Protein AF-A0A9E1EV15-F1 (afdb_monomer_lite)

Radius of gyration: 38.98 Å; chains: 1; bounding box: 83×28×107 Å

Sequence (106 aa):
MATKNNIRSIRFNDELAELIDRQIGDTFTQKFENLVTKCVWELPNREKQLKDIEEQIKKERERLYRLERATEQLRQLENGLKTTQHYFKFVERRAKAIAEAAEEEM

pLDDT: mean 90.6, std 13.55, range [39.12, 98.5]

Secondary structure (DSSP, 8-state):
---------PPPPHHHHHHHHTSSSSSHHHHHHHHHHIIIIIHHHHHHHHHHHHHHHHHHHHHHHHHHHHHHHHHHHHHHHHHHHHHHHHHHHHHHHHHHHHHHT-

Structure (mmCIF, N/CA/C/O backbone):
data_AF-A0A9E1EV15-F1
#
_entry.id   AF-A0A9E1EV15-F1
#
loop_
_atom_site.group_PDB
_atom_site.id
_atom_site.type_symbol
_atom_site.label_atom_id
_atom_site.label_alt_id
_atom_site.label_comp_id
_atom_site.label_asym_id
_atom_site.label_entity_id
_atom_site.label_seq_id
_atom_site.pdbx_PDB_ins_code
_atom_site.Cartn_x
_atom_site.Cartn_y
_atom_site.Cartn_z
_atom_site.occupancy
_atom_site.B_iso_or_equiv
_atom_site.auth_seq_id
_atom_site.auth_comp_id
_atom_site.auth_asym_id
_atom_site.auth_atom_id
_atom_site.pdbx_PDB_model_num
ATOM 1 N N . MET A 1 1 ? -40.465 14.721 46.231 1.00 39.12 1 MET A N 1
ATOM 2 C CA . MET A 1 1 ? -39.240 13.932 45.978 1.00 39.12 1 MET A CA 1
ATOM 3 C C . MET A 1 1 ? -39.429 13.191 44.669 1.00 39.12 1 MET A C 1
ATOM 5 O O . MET A 1 1 ? -40.436 12.512 44.528 1.00 39.12 1 MET A O 1
ATOM 9 N N . ALA A 1 2 ? -38.538 13.402 43.699 1.00 48.66 2 ALA A N 1
ATOM 10 C CA . ALA A 1 2 ? -38.644 12.786 42.380 1.00 48.66 2 ALA A CA 1
ATOM 11 C C . ALA A 1 2 ? -38.484 11.264 42.499 1.00 48.66 2 ALA A C 1
ATOM 13 O O . ALA A 1 2 ? -37.505 10.778 43.068 1.00 48.66 2 ALA A O 1
ATOM 14 N N . THR A 1 3 ? -39.470 10.528 41.998 1.00 48.75 3 THR A N 1
ATOM 15 C CA . THR A 1 3 ? -39.486 9.070 41.902 1.00 48.75 3 THR A CA 1
ATOM 16 C C . THR A 1 3 ? -38.293 8.621 41.063 1.00 48.75 3 THR A C 1
ATOM 18 O O . THR A 1 3 ? -38.309 8.683 39.836 1.00 48.75 3 THR A O 1
ATOM 21 N N . LYS A 1 4 ? -37.218 8.195 41.733 1.00 52.56 4 LYS A N 1
ATOM 22 C CA . LYS A 1 4 ? -36.095 7.513 41.092 1.00 52.56 4 LYS A CA 1
ATOM 23 C C . LYS A 1 4 ? -36.613 6.177 40.561 1.00 52.56 4 LYS A C 1
ATOM 25 O O . LYS A 1 4 ? -36.733 5.216 41.317 1.00 52.56 4 LYS A O 1
ATOM 30 N N . ASN A 1 5 ? -36.933 6.115 39.271 1.00 51.84 5 ASN A N 1
ATOM 31 C CA . ASN A 1 5 ? -37.112 4.844 38.578 1.00 51.84 5 ASN A CA 1
ATOM 32 C C . ASN A 1 5 ? -35.733 4.181 38.461 1.00 51.84 5 ASN A C 1
ATOM 34 O O . ASN A 1 5 ? -35.008 4.377 37.491 1.00 51.84 5 ASN A O 1
ATOM 38 N N . ASN A 1 6 ? -35.350 3.446 39.508 1.00 47.78 6 ASN A N 1
ATOM 39 C CA . ASN A 1 6 ? -34.166 2.597 39.528 1.00 47.78 6 ASN A CA 1
ATOM 40 C C . ASN A 1 6 ? -34.325 1.532 38.435 1.00 47.78 6 ASN A C 1
ATOM 42 O O . ASN A 1 6 ? -35.111 0.594 38.598 1.00 47.78 6 ASN A O 1
ATOM 46 N N . ILE A 1 7 ? -33.603 1.668 37.321 1.00 54.25 7 ILE A N 1
ATOM 47 C CA . ILE A 1 7 ? -33.513 0.598 36.325 1.00 54.25 7 ILE A CA 1
ATOM 48 C C . ILE A 1 7 ? -32.911 -0.613 37.048 1.00 54.25 7 ILE A C 1
ATOM 50 O O . ILE A 1 7 ? -31.801 -0.557 37.577 1.00 54.25 7 ILE A O 1
ATOM 54 N N . ARG A 1 8 ? -33.706 -1.681 37.157 1.00 57.41 8 ARG A N 1
ATOM 55 C CA . ARG A 1 8 ? -33.310 -2.957 37.763 1.00 57.41 8 ARG A CA 1
ATOM 56 C C . ARG A 1 8 ? -32.090 -3.496 37.014 1.00 57.41 8 ARG A C 1
ATOM 58 O O . ARG A 1 8 ? -32.053 -3.387 35.795 1.00 57.41 8 ARG A O 1
ATOM 65 N N . SER A 1 9 ? -31.142 -4.073 37.759 1.00 64.12 9 SER A N 1
ATOM 66 C CA . SER A 1 9 ? -29.981 -4.842 37.277 1.00 64.12 9 SER A CA 1
ATOM 67 C C . SER A 1 9 ? -30.131 -5.317 35.824 1.00 64.12 9 SER A C 1
ATOM 69 O O . SER A 1 9 ? -30.962 -6.174 35.522 1.00 64.12 9 SER A O 1
ATOM 71 N N . ILE A 1 10 ? -29.318 -4.750 34.935 1.00 69.56 10 ILE A N 1
ATOM 72 C CA . ILE A 1 10 ? -29.159 -5.244 33.569 1.00 69.56 10 ILE A CA 1
ATOM 73 C C . ILE A 1 10 ? -28.144 -6.384 33.647 1.00 69.56 10 ILE A C 1
ATOM 75 O O . ILE A 1 10 ? -27.022 -6.176 34.108 1.00 69.56 10 ILE A O 1
ATOM 79 N N . ARG A 1 11 ? -28.550 -7.596 33.257 1.00 77.06 11 ARG A N 1
ATOM 80 C CA . ARG A 1 11 ? -27.634 -8.734 33.117 1.00 77.06 11 ARG A CA 1
ATOM 81 C C . ARG A 1 11 ? -27.226 -8.857 31.661 1.00 77.06 11 ARG A C 1
ATOM 83 O O . ARG A 1 11 ? -28.084 -8.960 30.788 1.00 77.06 11 ARG A O 1
ATOM 90 N N . PHE A 1 12 ? -25.925 -8.859 31.433 1.00 81.12 12 PHE A N 1
ATOM 91 C CA . PHE A 1 12 ? -25.336 -9.204 30.150 1.00 81.12 12 PHE A CA 1
ATOM 92 C C . PHE A 1 12 ? -25.104 -10.714 30.107 1.00 81.12 12 PHE A C 1
ATOM 94 O O . PHE A 1 12 ? -24.990 -11.347 31.158 1.00 81.12 12 PHE A O 1
ATOM 101 N N . ASN A 1 13 ? -25.064 -11.294 28.908 1.00 88.38 13 ASN A N 1
ATOM 102 C CA . ASN A 1 13 ? -24.507 -12.636 28.778 1.00 88.38 13 ASN A CA 1
ATOM 103 C C . ASN A 1 13 ? -23.001 -12.587 29.106 1.00 88.38 13 ASN A C 1
ATOM 105 O O . ASN A 1 13 ? -22.385 -11.515 29.072 1.00 88.38 13 ASN A O 1
ATOM 109 N N . ASP A 1 14 ? -22.423 -13.740 29.433 1.00 87.19 14 ASP A N 1
ATOM 110 C CA . ASP A 1 14 ? -21.029 -13.810 29.884 1.00 87.19 14 ASP A CA 1
ATOM 111 C C . ASP A 1 14 ? -20.059 -13.282 28.816 1.00 87.19 14 ASP A C 1
ATOM 113 O O . ASP A 1 14 ? -19.094 -12.595 29.136 1.00 87.19 14 ASP A O 1
ATOM 117 N N . GLU A 1 15 ? -20.375 -13.501 27.539 1.00 90.38 15 GLU A N 1
ATOM 118 C CA . GLU A 1 15 ? -19.582 -13.021 26.405 1.00 90.38 15 GLU A CA 1
ATOM 119 C C . GLU A 1 15 ? -19.531 -11.484 26.318 1.00 90.38 15 GLU A C 1
ATOM 121 O O . GLU A 1 15 ? -18.457 -10.896 26.197 1.00 90.38 15 GLU A O 1
ATOM 126 N N . LEU A 1 16 ? -20.673 -10.798 26.420 1.00 88.81 16 LEU A N 1
ATOM 127 C CA . LEU A 1 16 ? -20.733 -9.334 26.418 1.00 88.81 16 LEU A CA 1
ATOM 128 C C . LEU A 1 16 ? -20.079 -8.754 27.670 1.00 88.81 16 LEU A C 1
ATOM 130 O O . LEU A 1 16 ? -19.407 -7.726 27.579 1.00 88.81 16 LEU A O 1
ATOM 134 N N . ALA A 1 17 ? -20.256 -9.400 28.824 1.00 88.69 17 ALA A N 1
ATOM 135 C CA . ALA A 1 17 ? -19.577 -8.99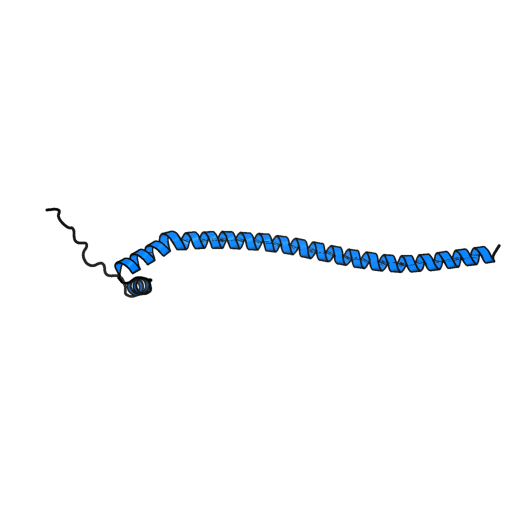7 30.049 1.00 88.69 17 ALA A CA 1
ATOM 136 C C . ALA A 1 17 ? -18.052 -9.075 29.878 1.00 88.69 17 ALA A C 1
ATOM 138 O O . ALA A 1 17 ? -17.350 -8.131 30.236 1.00 88.69 17 ALA A O 1
ATOM 139 N N . GLU A 1 18 ? -17.549 -10.140 29.251 1.00 91.38 18 GLU A N 1
ATOM 140 C CA . GLU A 1 18 ? -16.127 -10.311 28.962 1.00 91.38 18 GLU A CA 1
ATOM 141 C C . GLU A 1 18 ? -15.608 -9.270 27.953 1.00 91.38 18 GLU A C 1
ATOM 143 O O . GLU A 1 18 ? -14.539 -8.689 28.146 1.00 91.38 18 GLU A O 1
ATOM 148 N N . LEU A 1 19 ? -16.372 -8.963 26.898 1.00 93.19 19 LEU A N 1
ATOM 149 C CA . LEU A 1 19 ? -16.008 -7.926 25.922 1.00 93.19 19 LEU A CA 1
ATOM 150 C C . LEU A 1 19 ? -15.909 -6.531 26.547 1.00 93.19 19 LEU A C 1
ATOM 152 O O . LEU A 1 19 ? -15.019 -5.752 26.183 1.00 93.19 19 LEU A O 1
ATOM 156 N N . ILE A 1 20 ? -16.809 -6.219 27.482 1.00 92.56 20 ILE A N 1
ATOM 157 C CA . ILE A 1 20 ? -16.756 -4.981 28.258 1.00 92.56 20 ILE A CA 1
ATOM 158 C C . ILE A 1 20 ? -15.543 -5.016 29.187 1.00 92.56 20 ILE A C 1
ATOM 160 O O . ILE A 1 20 ? -14.785 -4.052 29.220 1.00 92.56 20 ILE A O 1
ATOM 164 N N . ASP A 1 21 ? -15.301 -6.120 29.894 1.00 92.06 21 ASP A N 1
ATOM 165 C CA . ASP A 1 21 ? -14.225 -6.194 30.886 1.00 92.06 21 ASP A CA 1
ATOM 166 C C . ASP A 1 21 ? -12.817 -6.093 30.274 1.00 92.06 21 ASP A C 1
ATOM 168 O O . ASP A 1 21 ? -11.900 -5.557 30.901 1.00 92.06 21 ASP A O 1
ATOM 172 N N . ARG A 1 22 ? -12.663 -6.502 29.008 1.00 94.25 22 ARG A N 1
ATOM 173 C CA . ARG A 1 22 ? -11.438 -6.312 28.210 1.00 94.25 22 ARG A CA 1
ATOM 174 C C . ARG A 1 22 ? -11.176 -4.858 27.808 1.00 94.25 22 ARG A C 1
ATOM 176 O O . ARG A 1 22 ? -10.094 -4.557 27.301 1.00 94.25 22 ARG A O 1
ATOM 183 N N . GLN A 1 23 ? -12.144 -3.954 27.966 1.00 95.25 23 GLN A N 1
ATOM 184 C CA . GLN A 1 23 ? -11.911 -2.547 27.663 1.00 95.25 23 GLN A CA 1
ATOM 185 C C . GLN A 1 23 ? -11.012 -1.883 28.699 1.00 95.25 23 GLN A C 1
ATOM 187 O O . GLN A 1 23 ? -10.967 -2.247 29.872 1.00 95.25 23 GLN A O 1
ATOM 192 N N . ILE A 1 24 ? -10.318 -0.846 28.239 1.00 93.25 24 ILE A N 1
ATOM 193 C CA . ILE A 1 24 ? -9.524 0.031 29.093 1.00 93.25 24 ILE A CA 1
ATOM 194 C C . ILE A 1 24 ? -10.483 0.799 30.010 1.00 93.25 24 ILE A C 1
ATOM 196 O O . ILE A 1 24 ? -11.461 1.372 29.529 1.00 93.25 24 ILE A O 1
ATOM 200 N N . GLY A 1 25 ? -10.198 0.825 31.309 1.00 94.12 25 GLY A N 1
ATOM 201 C CA . GLY A 1 25 ? -10.965 1.558 32.316 1.00 94.12 25 GLY A CA 1
ATOM 202 C C . GLY A 1 25 ? -10.929 0.869 33.679 1.00 94.12 25 GLY A C 1
ATOM 203 O O . GLY A 1 25 ? -10.753 -0.346 33.756 1.00 94.12 25 GLY A O 1
ATOM 204 N N . ASP A 1 26 ? -11.126 1.642 34.744 1.00 93.69 26 ASP A N 1
ATOM 205 C CA . ASP A 1 26 ? -11.035 1.156 36.128 1.00 93.69 26 ASP A CA 1
ATOM 206 C C . ASP A 1 26 ? -12.379 0.630 36.651 1.00 93.69 26 ASP A C 1
ATOM 208 O O . ASP A 1 26 ? -12.434 -0.184 37.571 1.00 93.6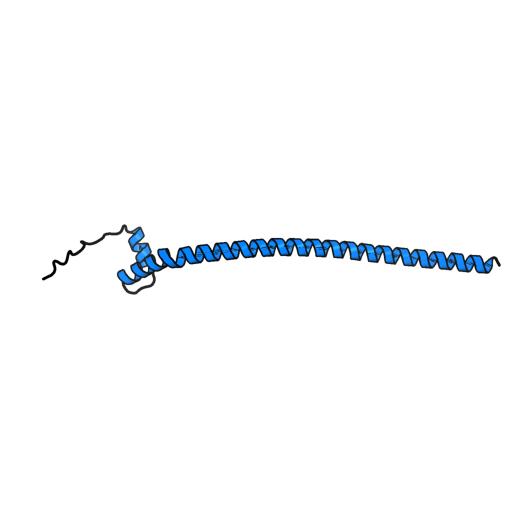9 26 ASP A O 1
ATOM 212 N N . THR A 1 27 ? -13.487 1.079 36.054 1.00 93.12 27 THR A N 1
ATOM 213 C CA . THR A 1 27 ? -14.847 0.678 36.438 1.00 93.12 27 THR A CA 1
ATOM 214 C C . THR A 1 27 ? -15.606 0.086 35.262 1.00 93.12 27 THR A C 1
ATOM 216 O O . THR A 1 27 ? -15.355 0.434 34.108 1.00 93.12 27 THR A O 1
ATOM 219 N N . PHE A 1 28 ? -16.595 -0.764 35.552 1.00 89.00 28 PHE A N 1
ATOM 220 C CA . PHE A 1 28 ? -17.483 -1.324 34.532 1.00 89.00 28 PHE A CA 1
ATOM 221 C C . PHE A 1 28 ? -18.114 -0.235 33.650 1.00 89.00 28 PHE A C 1
ATOM 223 O O . PHE A 1 28 ? -18.115 -0.360 32.429 1.00 89.00 28 PHE A O 1
ATOM 230 N N . THR A 1 29 ? -18.599 0.854 34.254 1.00 90.12 29 THR A N 1
ATOM 231 C CA . THR A 1 29 ? -19.206 1.973 33.521 1.00 90.12 29 THR A CA 1
ATOM 232 C C . THR A 1 29 ? -18.216 2.604 32.551 1.00 90.12 29 THR A C 1
ATOM 234 O O . THR A 1 29 ? -18.533 2.746 31.376 1.00 90.12 29 THR A O 1
ATOM 237 N N . GLN A 1 30 ? -16.995 2.900 33.002 1.00 94.44 30 GLN A N 1
ATOM 238 C CA . GLN A 1 30 ? -15.963 3.486 32.146 1.00 94.44 30 GLN A CA 1
ATOM 239 C C . GLN A 1 30 ? -15.581 2.545 30.996 1.00 94.44 30 GLN A C 1
ATOM 241 O O . GLN A 1 30 ? -15.459 2.969 29.849 1.00 94.44 30 GLN A O 1
ATOM 246 N N . LYS A 1 31 ? -15.432 1.250 31.287 1.00 95.44 31 LYS A N 1
ATOM 247 C CA . LYS A 1 31 ? -15.162 0.220 30.280 1.00 95.44 31 LYS A CA 1
ATOM 248 C C . LYS A 1 31 ? -16.281 0.135 29.236 1.00 95.44 31 LYS A C 1
ATOM 250 O O . LYS A 1 31 ? -16.004 0.081 28.038 1.00 95.44 31 LYS A O 1
ATOM 255 N N . PHE A 1 32 ? -17.538 0.177 29.675 1.00 93.62 32 PHE A N 1
ATOM 256 C CA . PHE A 1 32 ? -18.708 0.169 28.800 1.00 93.62 32 PHE A CA 1
ATOM 257 C C . PHE A 1 32 ? -18.794 1.435 27.936 1.00 93.62 32 PHE A C 1
ATOM 259 O O . PHE A 1 32 ? -18.967 1.338 26.724 1.00 93.62 32 PHE A O 1
ATOM 266 N N . GLU A 1 33 ? -18.609 2.618 28.523 1.00 93.75 33 GLU A N 1
ATOM 267 C CA . GLU A 1 33 ? -18.591 3.894 27.794 1.00 93.75 33 GLU A CA 1
ATOM 268 C C . GLU A 1 33 ? -17.480 3.928 26.738 1.00 93.75 33 GLU A C 1
ATOM 270 O O . GLU A 1 33 ? -17.705 4.358 25.603 1.00 93.75 33 GLU A O 1
ATOM 275 N N . ASN A 1 34 ? -16.302 3.398 27.072 1.00 95.44 34 ASN A N 1
ATOM 276 C CA . ASN A 1 34 ? -15.190 3.275 26.137 1.00 95.44 34 ASN A CA 1
ATOM 277 C C . ASN A 1 34 ? -15.493 2.285 25.004 1.00 95.44 34 ASN A C 1
ATOM 279 O O . ASN A 1 34 ? -15.151 2.566 23.855 1.00 95.44 34 ASN A O 1
ATOM 283 N N . LEU A 1 35 ? -16.160 1.158 25.290 1.00 95.25 35 LEU A N 1
ATOM 284 C CA . LEU A 1 35 ? -16.618 0.226 24.252 1.00 95.25 35 LEU A CA 1
ATOM 285 C C . LEU A 1 35 ? -17.559 0.927 23.270 1.00 95.25 35 LEU A C 1
ATOM 287 O O . LEU A 1 35 ? -17.337 0.891 22.061 1.00 95.25 35 LEU A O 1
ATOM 291 N N . VAL A 1 36 ? -18.591 1.593 23.795 1.00 94.62 36 VAL A N 1
ATOM 292 C CA . VAL A 1 36 ? -19.602 2.286 22.987 1.00 94.62 36 VAL A CA 1
ATOM 293 C C . VAL A 1 36 ? -18.956 3.387 22.153 1.00 94.62 36 VAL A C 1
ATOM 295 O O . VAL A 1 36 ? -19.214 3.477 20.955 1.00 94.62 36 VAL A O 1
ATOM 298 N N . THR A 1 37 ? -18.064 4.181 22.749 1.00 94.94 37 THR A N 1
ATOM 299 C CA . THR A 1 37 ? -17.356 5.258 22.044 1.00 94.94 37 THR A CA 1
ATOM 300 C C . THR A 1 37 ? -16.533 4.713 20.878 1.00 94.94 37 THR A C 1
ATOM 302 O O . THR A 1 37 ? -16.640 5.220 19.758 1.00 94.94 37 THR A O 1
ATOM 305 N N . LYS A 1 38 ? -15.776 3.631 21.100 1.00 94.75 38 LYS A N 1
ATOM 306 C CA . LYS A 1 38 ? -15.004 2.974 20.038 1.00 94.75 38 LYS A CA 1
ATOM 307 C C . LYS A 1 38 ? -15.898 2.453 18.920 1.00 94.75 38 LYS A C 1
ATOM 309 O O . LYS A 1 38 ? -15.603 2.692 17.754 1.00 94.75 38 LYS A O 1
ATOM 314 N N . CYS A 1 39 ? -16.981 1.754 19.254 1.00 95.19 39 CYS A N 1
ATOM 315 C CA . CYS A 1 39 ? -17.865 1.147 18.261 1.00 95.19 39 CYS A CA 1
ATOM 316 C C . CYS A 1 39 ? -18.632 2.184 17.433 1.00 95.19 39 CYS A C 1
ATOM 318 O O . CYS A 1 39 ? -18.789 1.999 16.231 1.00 95.19 39 CYS A O 1
ATOM 320 N N . VAL A 1 40 ? -19.110 3.262 18.057 1.00 95.56 40 VAL A N 1
ATOM 321 C CA . VAL A 1 40 ? -19.956 4.258 17.382 1.00 95.56 40 VAL A CA 1
ATOM 322 C C . VAL A 1 40 ? -19.125 5.275 16.605 1.00 95.56 40 VAL A C 1
ATOM 324 O O . VAL A 1 40 ? -19.525 5.680 15.516 1.00 95.56 40 VAL A O 1
ATOM 327 N N . TRP A 1 41 ? -17.972 5.686 17.138 1.00 93.44 41 TRP A N 1
ATOM 328 C CA . TRP A 1 41 ? -17.219 6.813 16.584 1.00 93.44 41 TRP A CA 1
ATOM 329 C C . TRP A 1 41 ? -15.884 6.407 15.976 1.00 93.44 41 TRP A C 1
ATOM 331 O O . TRP A 1 41 ? -15.565 6.825 14.864 1.00 93.44 41 TRP A O 1
ATOM 341 N N . GLU A 1 42 ? -15.081 5.612 16.679 1.00 94.94 42 GLU A N 1
ATOM 342 C CA . GLU A 1 42 ? -13.732 5.302 16.199 1.00 94.94 42 GLU A CA 1
ATOM 343 C C . GLU A 1 42 ? -13.742 4.278 15.065 1.00 94.94 42 GLU A C 1
ATOM 345 O O . GLU A 1 42 ? -13.054 4.477 14.065 1.00 94.94 42 GLU A O 1
ATOM 350 N N . LEU A 1 43 ? -14.518 3.200 15.198 1.00 96.88 43 LEU A N 1
ATOM 351 C CA . LEU A 1 43 ? -14.529 2.104 14.233 1.00 96.88 43 LEU A CA 1
ATOM 352 C C . LEU A 1 43 ? -14.996 2.564 12.840 1.00 96.88 43 LEU A C 1
ATOM 354 O O . LEU A 1 43 ? -14.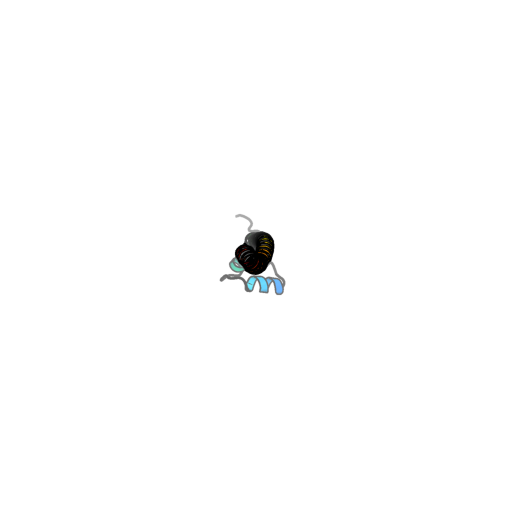227 2.369 11.897 1.00 96.88 43 LEU A O 1
ATOM 358 N N . PRO A 1 44 ? -16.140 3.261 12.672 1.00 97.25 44 PRO A N 1
ATOM 359 C CA . PRO A 1 44 ? -16.576 3.700 11.345 1.00 97.25 44 PRO A CA 1
ATOM 360 C C . PRO A 1 44 ? -15.604 4.698 10.707 1.00 97.25 44 PRO A C 1
ATOM 362 O O . PRO A 1 44 ? -15.367 4.669 9.499 1.00 97.25 44 PRO A O 1
ATOM 365 N N . ASN A 1 45 ? -14.994 5.568 11.519 1.00 96.88 45 ASN A N 1
ATOM 366 C CA . ASN A 1 45 ? -13.984 6.504 11.035 1.00 96.88 45 ASN A CA 1
ATOM 367 C C . ASN A 1 45 ? -12.721 5.778 10.560 1.00 96.88 45 ASN A C 1
ATOM 369 O O . ASN A 1 45 ? -12.200 6.115 9.497 1.00 96.88 45 ASN A O 1
ATOM 373 N N . ARG A 1 46 ? -12.250 4.764 11.296 1.00 97.44 46 ARG A N 1
ATOM 374 C CA . ARG A 1 46 ? -11.108 3.937 10.875 1.00 97.44 46 ARG A CA 1
ATOM 375 C C . ARG A 1 46 ? -11.418 3.135 9.617 1.00 97.44 46 ARG A C 1
ATOM 377 O O . ARG A 1 46 ? -10.569 3.064 8.738 1.00 97.44 46 ARG A O 1
ATOM 384 N N . GLU A 1 47 ? -12.619 2.579 9.490 1.00 98.06 47 GLU A N 1
ATOM 385 C CA . GLU A 1 47 ? -13.045 1.881 8.271 1.00 98.06 47 GLU A CA 1
ATOM 386 C C . GLU A 1 47 ? -13.079 2.816 7.059 1.00 98.06 47 GLU A C 1
ATOM 388 O O . GLU A 1 47 ? -12.643 2.438 5.971 1.00 98.06 47 GLU A O 1
ATOM 393 N N . LYS A 1 48 ? -13.554 4.054 7.237 1.00 97.81 48 LYS A N 1
ATOM 394 C CA . LYS A 1 48 ? -13.520 5.068 6.181 1.00 97.81 48 LYS A CA 1
ATOM 395 C C . LYS A 1 48 ? -12.083 5.417 5.788 1.00 97.81 48 LYS A C 1
ATOM 397 O O . LYS A 1 48 ? -11.758 5.382 4.607 1.00 97.81 48 LYS A O 1
ATOM 402 N N . GLN A 1 49 ? -11.221 5.683 6.769 1.00 98.06 49 GLN A N 1
ATOM 403 C CA . GLN A 1 49 ? -9.801 5.952 6.527 1.00 98.06 49 GLN A CA 1
ATOM 404 C C . GLN A 1 49 ? -9.115 4.789 5.805 1.00 98.06 49 GLN A C 1
ATOM 406 O O . GLN A 1 49 ? -8.325 5.019 4.894 1.00 98.06 49 GLN A O 1
ATOM 411 N N . LEU A 1 50 ? -9.432 3.546 6.177 1.00 98.44 50 LEU A N 1
ATOM 412 C CA . LEU A 1 50 ? -8.889 2.361 5.523 1.00 98.44 50 LEU A CA 1
ATOM 413 C C . LEU A 1 50 ? -9.292 2.312 4.045 1.00 98.44 50 LEU A C 1
ATOM 415 O O . LEU A 1 50 ? -8.423 2.139 3.197 1.00 98.44 50 LEU A O 1
ATOM 419 N N . LYS A 1 51 ? -10.572 2.546 3.729 1.00 98.38 51 LYS A N 1
ATOM 420 C CA . LYS A 1 51 ? -11.054 2.604 2.338 1.00 98.38 51 LYS A CA 1
ATOM 421 C C . LYS A 1 51 ? -10.368 3.707 1.532 1.00 98.38 51 LYS A C 1
ATOM 423 O O . LYS A 1 51 ? -9.961 3.468 0.397 1.00 98.38 51 LYS A O 1
ATOM 428 N N . ASP A 1 52 ? -10.198 4.888 2.124 1.00 98.31 52 ASP A N 1
ATOM 429 C CA . ASP A 1 52 ? -9.518 6.010 1.472 1.00 98.31 52 ASP A CA 1
ATOM 430 C C . ASP A 1 52 ? -8.048 5.656 1.161 1.00 98.31 52 ASP A C 1
ATOM 432 O O . ASP A 1 52 ? -7.553 5.927 0.063 1.00 98.31 52 ASP A O 1
ATOM 436 N N . ILE A 1 53 ? -7.354 4.998 2.098 1.00 98.44 53 ILE A N 1
ATOM 437 C CA . ILE A 1 53 ? -5.975 4.517 1.914 1.00 98.44 53 ILE A CA 1
ATOM 438 C C . ILE A 1 53 ? -5.910 3.432 0.832 1.00 98.44 53 ILE A C 1
ATOM 440 O O . ILE A 1 53 ? -5.034 3.480 -0.033 1.00 98.44 53 ILE A O 1
ATOM 444 N N . GLU A 1 54 ? -6.827 2.466 0.836 1.00 98.44 54 GLU A N 1
ATOM 445 C CA . GLU A 1 54 ? -6.893 1.415 -0.185 1.00 98.44 54 GLU A CA 1
ATOM 446 C C . GLU A 1 54 ? -7.092 1.998 -1.592 1.00 98.44 54 GLU A C 1
ATOM 448 O O . GLU A 1 54 ? -6.445 1.559 -2.550 1.00 98.44 54 GLU A O 1
ATOM 453 N N . GLU A 1 55 ? -7.926 3.031 -1.726 1.00 98.38 55 GLU A N 1
ATOM 454 C CA . GLU A 1 55 ? -8.133 3.720 -2.998 1.00 98.38 55 GLU A CA 1
ATOM 455 C C . GLU A 1 55 ? -6.866 4.458 -3.463 1.00 98.38 55 GLU A C 1
ATOM 457 O O . GLU A 1 55 ? -6.509 4.402 -4.646 1.00 98.38 55 GLU A O 1
ATOM 462 N N . GLN A 1 56 ? -6.144 5.107 -2.545 1.00 98.44 56 GLN A N 1
ATOM 463 C CA . GLN A 1 56 ? -4.857 5.739 -2.849 1.00 98.44 56 GLN A CA 1
ATOM 464 C C . GLN A 1 56 ? -3.810 4.710 -3.290 1.00 98.44 56 GLN A C 1
ATOM 466 O O . GLN A 1 56 ? -3.145 4.911 -4.307 1.00 98.44 56 GLN A O 1
ATOM 471 N N . ILE A 1 57 ? -3.710 3.575 -2.591 1.00 98.50 57 ILE A N 1
ATOM 472 C CA . ILE A 1 57 ? -2.805 2.478 -2.960 1.00 98.50 57 ILE A CA 1
ATOM 473 C C . ILE A 1 57 ? -3.123 1.973 -4.368 1.00 98.50 57 ILE A C 1
ATOM 475 O O . ILE A 1 57 ? -2.208 1.742 -5.161 1.00 98.50 57 ILE A O 1
ATOM 479 N N . LYS A 1 58 ? -4.406 1.817 -4.711 1.00 98.38 58 LYS A N 1
ATOM 480 C CA . LYS A 1 58 ? -4.809 1.399 -6.058 1.00 98.38 58 LYS A CA 1
ATOM 481 C C . LYS A 1 58 ? -4.344 2.399 -7.122 1.00 98.38 58 LYS A C 1
ATOM 483 O O . LYS A 1 58 ? -3.740 1.986 -8.111 1.00 98.38 58 LYS A O 1
ATOM 488 N N . LYS A 1 59 ? -4.557 3.700 -6.898 1.00 98.38 59 LYS A N 1
ATOM 489 C CA . LYS A 1 59 ? -4.123 4.768 -7.818 1.00 98.38 59 LYS A CA 1
ATOM 490 C C . LYS A 1 59 ? -2.605 4.784 -8.006 1.00 98.38 59 LYS A C 1
ATOM 492 O O . LYS A 1 59 ? -2.127 4.888 -9.136 1.00 98.38 59 LYS A O 1
ATOM 497 N N . GLU A 1 60 ? -1.842 4.635 -6.926 1.00 98.31 60 GLU A N 1
ATOM 498 C CA . GLU A 1 60 ? -0.378 4.605 -7.003 1.00 98.31 60 GLU A CA 1
ATOM 499 C C . GLU A 1 60 ? 0.146 3.337 -7.686 1.00 98.31 60 GLU A C 1
ATOM 501 O O . GLU A 1 60 ? 1.080 3.417 -8.481 1.00 98.31 60 GLU A O 1
ATOM 506 N N . ARG A 1 61 ? -0.498 2.178 -7.497 1.00 98.31 61 ARG A N 1
ATOM 507 C CA . ARG A 1 61 ? -0.168 0.958 -8.259 1.00 98.31 61 ARG A CA 1
ATOM 508 C C . ARG A 1 61 ? -0.397 1.137 -9.760 1.00 98.31 61 ARG A C 1
ATOM 510 O O . ARG A 1 61 ? 0.454 0.756 -10.559 1.00 98.31 61 ARG A O 1
ATOM 517 N N . GLU A 1 62 ? -1.508 1.755 -10.159 1.00 98.25 62 GLU A N 1
ATOM 518 C CA . GLU A 1 62 ? -1.781 2.064 -11.570 1.00 98.25 62 GLU A CA 1
ATOM 519 C C . GLU A 1 62 ? -0.775 3.072 -12.148 1.00 98.25 62 GLU A C 1
ATOM 521 O O . GLU A 1 62 ? -0.380 2.988 -13.316 1.00 98.25 62 GLU A O 1
ATOM 526 N N . ARG A 1 63 ? -0.336 4.045 -11.344 1.00 98.25 63 ARG A N 1
ATOM 527 C CA . ARG A 1 63 ? 0.725 4.980 -11.728 1.00 98.25 63 ARG A CA 1
ATOM 528 C C . ARG A 1 63 ? 2.065 4.269 -11.902 1.00 98.25 63 ARG A C 1
ATOM 530 O O . ARG A 1 63 ? 2.715 4.491 -12.923 1.00 98.25 63 ARG A O 1
ATOM 537 N N . LEU A 1 64 ? 2.444 3.408 -10.961 1.00 98.44 64 LEU A N 1
ATOM 538 C CA . LEU A 1 64 ? 3.674 2.624 -11.025 1.00 98.44 64 LEU A CA 1
ATOM 539 C C . LEU A 1 64 ? 3.700 1.746 -12.278 1.00 98.44 64 LEU A C 1
ATOM 541 O O . LEU A 1 64 ? 4.649 1.829 -13.049 1.00 98.44 64 LEU A O 1
ATOM 545 N N . TYR A 1 65 ? 2.616 1.020 -12.554 1.00 98.25 65 TYR A N 1
ATOM 546 C CA . TYR A 1 65 ? 2.503 0.188 -13.754 1.00 98.25 65 TYR A CA 1
ATOM 547 C C . TYR A 1 65 ? 2.733 0.982 -15.052 1.00 98.25 65 TYR A C 1
ATOM 549 O O . TYR A 1 65 ? 3.431 0.536 -15.966 1.00 98.25 65 TYR A O 1
ATOM 557 N N . ARG A 1 66 ? 2.181 2.201 -15.144 1.00 98.19 66 ARG A N 1
ATOM 558 C CA . ARG A 1 66 ? 2.411 3.083 -16.301 1.00 98.19 66 ARG A CA 1
ATOM 559 C C . ARG A 1 66 ? 3.875 3.508 -16.424 1.00 98.19 66 ARG A C 1
ATOM 561 O O . ARG A 1 66 ? 4.393 3.544 -17.538 1.00 98.19 66 ARG A O 1
ATOM 568 N N . LEU A 1 67 ? 4.531 3.817 -15.306 1.00 98.31 67 LEU A N 1
ATOM 569 C CA . LEU A 1 67 ? 5.944 4.199 -15.284 1.00 98.31 67 LEU A CA 1
ATOM 570 C C . LEU A 1 67 ? 6.863 3.033 -15.653 1.00 98.31 67 LEU A C 1
ATOM 572 O O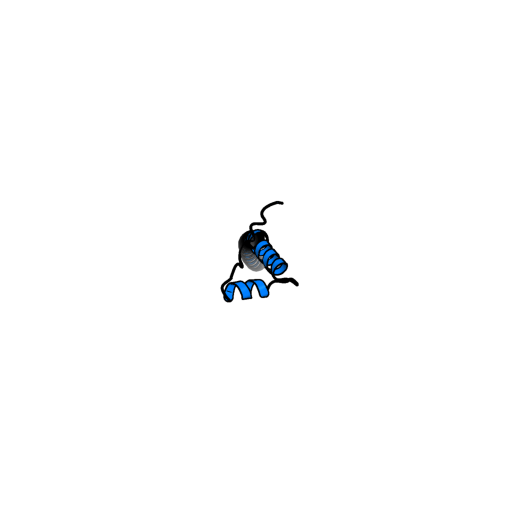 . LEU A 1 67 ? 7.789 3.219 -16.441 1.00 98.31 67 LEU A O 1
ATOM 576 N N . GLU A 1 68 ? 6.589 1.832 -15.149 1.00 98.12 68 GLU A N 1
ATOM 577 C CA . GLU A 1 68 ? 7.330 0.617 -15.498 1.00 98.12 68 GLU A CA 1
ATOM 578 C C . GLU A 1 68 ? 7.234 0.335 -16.999 1.00 98.12 68 GLU A C 1
ATOM 580 O O . GLU A 1 68 ? 8.251 0.129 -17.663 1.00 98.12 68 GLU A O 1
ATOM 585 N N . ARG A 1 69 ? 6.028 0.437 -17.570 1.00 98.19 69 ARG A N 1
ATOM 586 C CA . ARG A 1 69 ? 5.825 0.276 -19.014 1.00 98.19 69 ARG A CA 1
ATOM 587 C C . ARG A 1 69 ? 6.592 1.317 -19.830 1.00 98.19 69 ARG A C 1
ATOM 589 O O . ARG A 1 69 ? 7.211 0.960 -20.830 1.00 98.19 69 ARG A O 1
ATOM 596 N N . ALA A 1 70 ? 6.559 2.585 -19.422 1.00 97.88 70 ALA A N 1
ATOM 597 C CA . ALA A 1 70 ? 7.303 3.646 -20.100 1.00 97.88 70 ALA A CA 1
ATOM 598 C C . ALA A 1 70 ? 8.821 3.414 -20.015 1.00 97.88 70 ALA A C 1
ATOM 600 O O . ALA A 1 70 ? 9.533 3.582 -21.002 1.00 97.88 70 ALA A O 1
ATOM 601 N N . THR A 1 71 ? 9.310 2.967 -18.858 1.00 98.12 71 THR A N 1
ATOM 602 C CA . THR A 1 71 ? 10.724 2.631 -18.642 1.00 98.12 71 THR A CA 1
ATOM 603 C C . THR A 1 71 ? 11.169 1.495 -19.557 1.00 98.12 71 THR A C 1
ATOM 605 O O . THR A 1 71 ? 12.219 1.584 -20.189 1.00 98.12 71 THR A O 1
ATOM 608 N N . GLU A 1 72 ? 10.350 0.453 -19.693 1.00 98.06 72 GLU A N 1
ATOM 609 C CA . GLU A 1 72 ? 10.643 -0.665 -20.588 1.00 98.06 72 GLU A CA 1
ATOM 610 C C . GLU A 1 72 ? 10.678 -0.224 -22.061 1.00 98.06 72 GLU A C 1
ATOM 612 O O . GLU A 1 72 ? 11.593 -0.586 -22.799 1.00 98.06 72 GLU A O 1
ATOM 617 N N . GLN A 1 73 ? 9.751 0.638 -22.486 1.00 98.00 73 GLN A N 1
ATOM 618 C CA . GLN A 1 73 ? 9.776 1.214 -23.836 1.00 98.00 73 GLN A CA 1
ATOM 619 C C . GLN A 1 73 ? 11.040 2.044 -24.092 1.00 98.00 73 GLN A C 1
ATOM 621 O O . GLN A 1 73 ? 11.645 1.934 -25.159 1.00 98.00 73 GLN A O 1
ATOM 626 N N . LEU A 1 74 ? 11.471 2.846 -23.114 1.00 98.25 74 LEU A N 1
ATOM 627 C CA . LEU A 1 74 ? 12.718 3.605 -23.210 1.00 98.25 74 LEU A CA 1
ATOM 628 C C . LEU A 1 74 ? 13.935 2.683 -23.317 1.00 98.25 74 LEU A C 1
ATOM 630 O O . LEU A 1 74 ? 14.817 2.934 -24.134 1.00 98.25 74 LEU A O 1
ATOM 634 N N . ARG A 1 75 ? 13.961 1.585 -22.558 1.00 98.06 75 ARG A N 1
ATOM 635 C CA . ARG A 1 75 ? 15.034 0.586 -22.628 1.00 98.06 75 ARG A CA 1
ATOM 636 C C . ARG A 1 75 ? 15.102 -0.088 -24.000 1.00 98.06 75 ARG A C 1
ATOM 638 O O . ARG A 1 75 ? 16.187 -0.289 -24.544 1.00 98.06 75 ARG A O 1
ATOM 645 N N . GLN A 1 76 ? 13.951 -0.414 -24.583 1.00 97.94 76 GLN A N 1
ATOM 646 C CA . GLN A 1 76 ? 13.878 -0.964 -25.938 1.00 97.94 76 GLN A CA 1
ATOM 647 C C . GLN A 1 76 ? 14.390 0.036 -26.978 1.00 97.94 76 GLN A C 1
ATOM 649 O O . GLN A 1 76 ? 15.180 -0.338 -27.848 1.00 97.94 76 GLN A O 1
A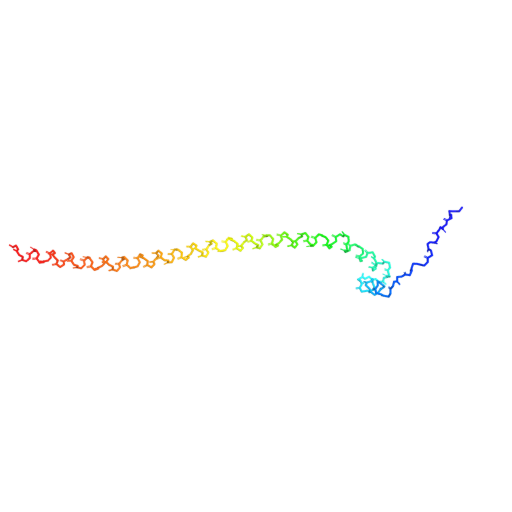TOM 654 N N . LEU A 1 77 ? 14.006 1.309 -26.855 1.00 97.81 77 LEU A N 1
ATOM 655 C CA . LEU A 1 77 ? 14.509 2.375 -27.717 1.00 97.81 77 LEU A CA 1
ATOM 656 C C . LEU A 1 77 ? 16.029 2.536 -27.588 1.00 97.81 77 LEU A C 1
ATOM 658 O O . LEU A 1 77 ? 16.719 2.605 -28.601 1.00 97.81 77 LEU A O 1
ATOM 662 N N . GLU A 1 78 ? 16.562 2.543 -26.367 1.00 98.19 78 GLU A N 1
ATOM 663 C CA . GLU A 1 78 ? 18.003 2.630 -26.111 1.00 98.19 78 GLU A CA 1
ATOM 664 C C . GLU A 1 78 ? 18.769 1.488 -26.798 1.00 98.19 78 GLU A C 1
ATOM 666 O O . GLU A 1 78 ? 19.778 1.718 -27.470 1.00 98.19 78 GLU A O 1
ATOM 671 N N . ASN A 1 79 ? 18.264 0.257 -26.695 1.00 97.94 79 ASN A N 1
ATOM 672 C CA . ASN A 1 79 ? 18.845 -0.900 -27.376 1.00 97.94 79 ASN A CA 1
ATOM 673 C C . ASN A 1 79 ? 18.779 -0.764 -28.907 1.00 97.94 79 ASN A C 1
ATOM 675 O O . ASN A 1 79 ? 19.744 -1.096 -29.605 1.00 97.94 79 ASN A O 1
ATOM 679 N N . GLY A 1 80 ? 17.670 -0.237 -29.432 1.00 97.94 80 GLY A N 1
ATOM 680 C CA . GLY A 1 80 ? 17.523 0.082 -30.850 1.00 97.94 80 GLY A CA 1
ATOM 681 C C . GLY A 1 80 ? 18.556 1.109 -31.316 1.00 97.94 80 GLY A C 1
ATOM 682 O O . GLY A 1 80 ? 19.234 0.893 -32.318 1.00 97.94 80 GLY A O 1
ATOM 683 N N . LEU A 1 81 ? 18.756 2.184 -30.552 1.00 97.62 81 LEU A N 1
ATOM 684 C CA . LEU A 1 81 ? 19.752 3.214 -30.855 1.00 97.62 81 LEU A CA 1
ATOM 685 C C . LEU A 1 81 ? 21.180 2.663 -30.829 1.00 97.62 81 LEU A C 1
ATOM 687 O O . LEU A 1 81 ? 21.951 2.945 -31.745 1.00 97.62 81 LEU A O 1
ATOM 691 N N . LYS A 1 82 ? 21.526 1.827 -29.843 1.00 97.25 82 LYS A N 1
ATOM 692 C CA . LYS A 1 82 ? 22.833 1.144 -29.780 1.00 97.25 82 LYS A CA 1
ATOM 693 C C . LYS A 1 82 ? 23.078 0.266 -31.008 1.00 97.25 82 LYS A C 1
ATOM 695 O O . LYS A 1 82 ? 24.166 0.283 -31.583 1.00 97.25 82 LYS A O 1
ATOM 700 N N . THR A 1 83 ? 22.054 -0.463 -31.440 1.00 97.06 83 THR A N 1
ATOM 701 C CA . THR A 1 83 ? 22.113 -1.310 -32.638 1.00 97.06 83 THR A CA 1
ATOM 702 C C . THR A 1 83 ? 22.318 -0.471 -33.900 1.00 97.06 83 THR A C 1
ATOM 704 O O . THR A 1 83 ? 23.212 -0.742 -34.701 1.00 97.06 83 THR A O 1
ATOM 707 N N . THR A 1 84 ? 21.545 0.601 -34.053 1.00 97.25 84 THR A N 1
ATOM 708 C CA . THR A 1 84 ? 21.668 1.545 -35.168 1.00 97.25 84 THR A CA 1
ATOM 709 C C . THR A 1 84 ? 23.044 2.211 -35.199 1.00 97.25 84 THR A C 1
ATOM 711 O O . THR A 1 84 ? 23.667 2.288 -36.256 1.00 97.25 84 THR A O 1
ATOM 714 N N . GLN A 1 85 ? 23.576 2.619 -34.044 1.00 97.25 85 GLN A N 1
ATOM 715 C CA . GLN A 1 85 ? 24.928 3.166 -33.930 1.00 97.25 85 GLN A CA 1
ATOM 716 C C . GLN A 1 85 ? 25.987 2.170 -34.423 1.00 97.25 85 GLN A C 1
ATOM 718 O O . GLN A 1 85 ? 26.929 2.560 -35.114 1.00 97.25 85 GLN A O 1
ATOM 723 N N . HIS A 1 86 ? 25.838 0.883 -34.097 1.00 95.88 86 HIS A N 1
ATOM 724 C CA . HIS A 1 86 ? 26.731 -0.160 -34.595 1.00 95.88 86 HIS A CA 1
ATOM 725 C C . HIS A 1 86 ? 26.680 -0.274 -36.128 1.00 95.88 86 HIS A C 1
ATOM 727 O O . HIS A 1 86 ? 27.728 -0.302 -36.775 1.00 95.88 86 HIS A O 1
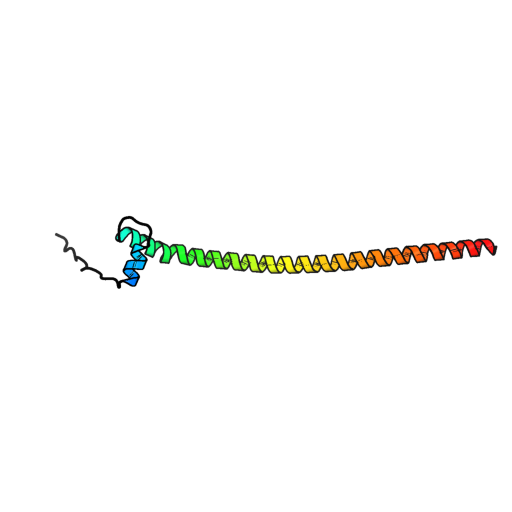ATOM 733 N N . TYR A 1 87 ? 25.484 -0.279 -36.723 1.00 96.31 87 TYR A N 1
ATOM 734 C CA . TYR A 1 87 ? 25.341 -0.309 -38.181 1.00 96.31 87 TYR A CA 1
ATOM 735 C C . TYR A 1 87 ? 25.911 0.938 -38.861 1.00 96.31 87 TYR A C 1
ATOM 737 O O . TYR A 1 87 ? 26.586 0.808 -39.880 1.00 96.31 87 TYR A O 1
ATOM 745 N N . PHE A 1 88 ? 25.728 2.129 -38.286 1.00 96.88 88 PHE A N 1
ATOM 746 C CA . PHE A 1 88 ? 26.314 3.351 -38.840 1.00 96.88 88 PHE A CA 1
ATOM 747 C C . PHE A 1 88 ? 27.841 3.299 -38.892 1.00 96.88 88 PHE A C 1
ATOM 749 O O . PHE A 1 88 ? 28.411 3.665 -39.914 1.00 96.88 88 PHE A O 1
ATOM 756 N N . LYS A 1 89 ? 28.506 2.750 -37.866 1.00 95.94 89 LYS A N 1
ATOM 757 C CA . LYS A 1 89 ? 29.966 2.537 -37.901 1.00 95.94 89 LYS A CA 1
ATOM 758 C C . LYS A 1 89 ? 30.394 1.615 -39.044 1.00 95.94 89 LYS A C 1
ATOM 760 O O . LYS A 1 89 ? 31.471 1.780 -39.609 1.00 95.94 89 LYS A O 1
ATOM 765 N N . PHE A 1 90 ? 29.578 0.619 -39.382 1.00 94.88 90 PHE A N 1
ATOM 766 C CA . PHE A 1 90 ? 29.858 -0.264 -40.512 1.00 94.88 90 PHE A CA 1
ATOM 767 C C . PHE A 1 90 ? 29.681 0.452 -41.857 1.00 94.88 90 PHE A C 1
ATOM 769 O O . PHE A 1 90 ? 30.530 0.316 -42.738 1.00 94.88 90 PHE A O 1
ATOM 776 N N . VAL A 1 91 ? 28.611 1.241 -41.999 1.00 96.62 91 VAL A N 1
ATOM 777 C CA . VAL A 1 91 ? 28.365 2.069 -43.190 1.00 96.62 91 VAL A CA 1
ATOM 778 C C . VAL A 1 91 ? 29.493 3.077 -43.391 1.00 96.62 91 VAL A C 1
ATOM 780 O O . VAL A 1 91 ? 30.014 3.174 -44.496 1.00 96.62 91 VAL A O 1
ATOM 783 N N . GLU A 1 92 ? 29.927 3.757 -42.330 1.00 96.44 92 GLU A N 1
ATOM 784 C CA . GLU A 1 92 ? 31.048 4.703 -42.351 1.00 96.44 92 GLU A CA 1
ATOM 785 C C . GLU A 1 92 ? 32.335 4.050 -42.875 1.00 96.44 92 GLU A C 1
ATOM 787 O O . GLU A 1 92 ? 32.966 4.566 -43.796 1.00 96.44 92 GLU A O 1
ATOM 792 N N . ARG A 1 93 ? 32.690 2.862 -42.361 1.00 95.75 93 ARG A N 1
ATOM 793 C CA . ARG A 1 93 ? 33.862 2.107 -42.839 1.00 95.75 93 ARG A CA 1
ATOM 794 C C . ARG A 1 93 ? 33.756 1.734 -44.315 1.00 95.75 93 ARG A C 1
ATOM 796 O O . ARG A 1 93 ? 34.742 1.841 -45.037 1.00 95.75 93 ARG A O 1
ATOM 803 N N . ARG A 1 94 ? 32.579 1.288 -44.766 1.00 95.38 94 ARG A N 1
ATOM 804 C CA . ARG A 1 94 ? 32.355 0.944 -46.178 1.00 95.38 94 ARG A CA 1
ATOM 805 C C . ARG A 1 94 ? 32.431 2.164 -47.086 1.00 95.38 94 ARG A C 1
ATOM 807 O O . ARG A 1 94 ? 33.058 2.079 -48.132 1.00 95.38 94 ARG A O 1
ATOM 814 N N . ALA A 1 95 ? 31.817 3.275 -46.688 1.00 95.75 95 ALA A N 1
ATOM 815 C CA . ALA A 1 95 ? 31.873 4.522 -47.441 1.00 95.75 95 ALA A CA 1
ATOM 816 C C . ALA A 1 95 ? 33.322 5.001 -47.602 1.00 95.75 95 ALA A C 1
ATOM 818 O O . ALA A 1 95 ? 33.717 5.372 -48.702 1.00 95.75 95 ALA A O 1
ATOM 819 N N . LYS A 1 96 ? 34.126 4.904 -46.535 1.00 95.75 96 LYS A N 1
ATOM 820 C CA . LYS A 1 96 ? 35.554 5.231 -46.574 1.00 95.75 96 LYS A CA 1
ATOM 821 C C . LYS A 1 96 ? 36.331 4.349 -47.559 1.00 95.75 96 LYS A C 1
ATOM 823 O O . LYS A 1 96 ? 37.034 4.886 -48.400 1.00 95.75 96 LYS A O 1
ATOM 828 N N . ALA A 1 97 ? 36.140 3.030 -47.511 1.00 94.81 97 ALA A N 1
ATOM 829 C CA . ALA A 1 97 ? 36.809 2.108 -48.434 1.00 94.81 97 ALA A CA 1
ATOM 830 C C . ALA A 1 97 ? 36.433 2.355 -49.909 1.00 94.81 97 ALA A C 1
ATOM 832 O O . ALA A 1 97 ? 37.274 2.225 -50.790 1.00 94.81 97 ALA A O 1
ATOM 833 N N . ILE A 1 98 ? 35.174 2.717 -50.184 1.00 95.00 98 ILE A N 1
ATOM 834 C CA . ILE A 1 98 ? 34.727 3.069 -51.542 1.00 95.00 98 ILE A CA 1
ATOM 835 C C . ILE A 1 98 ? 35.384 4.371 -52.011 1.00 95.00 98 ILE A C 1
ATOM 837 O O . ILE A 1 98 ? 35.812 4.447 -53.157 1.00 95.00 98 ILE A O 1
ATOM 841 N N . ALA A 1 99 ? 35.454 5.386 -51.145 1.00 94.50 99 ALA A N 1
ATOM 842 C CA . ALA A 1 99 ? 36.098 6.654 -51.475 1.00 94.50 99 ALA A CA 1
ATOM 843 C C . ALA A 1 99 ? 37.593 6.466 -51.776 1.00 94.50 99 ALA A C 1
ATOM 845 O O . ALA A 1 99 ? 38.063 6.960 -52.792 1.00 94.50 99 ALA A O 1
ATOM 846 N N . GLU A 1 100 ? 38.302 5.692 -50.947 1.00 94.19 100 GLU A N 1
ATOM 847 C CA . GLU A 1 100 ? 39.718 5.356 -51.158 1.00 94.19 100 GLU A CA 1
ATOM 848 C C . GLU A 1 100 ? 39.932 4.625 -52.496 1.00 94.19 100 GLU A C 1
ATOM 850 O O . GLU A 1 100 ? 40.790 5.021 -53.278 1.00 94.19 100 GLU A O 1
ATOM 855 N N . ALA A 1 101 ? 39.106 3.622 -52.821 1.00 92.12 101 ALA A N 1
ATOM 856 C CA . ALA A 1 101 ? 39.202 2.911 -54.100 1.00 92.12 101 ALA A CA 1
ATOM 857 C C . ALA A 1 101 ? 38.926 3.816 -55.318 1.00 92.12 101 ALA A C 1
ATOM 859 O O . ALA A 1 101 ? 39.581 3.686 -56.346 1.00 92.12 101 ALA A O 1
ATOM 860 N N . ALA A 1 102 ? 37.976 4.749 -55.207 1.00 89.69 102 ALA A N 1
ATOM 861 C CA . ALA A 1 102 ? 37.673 5.696 -56.279 1.00 89.69 102 ALA A CA 1
ATOM 862 C C . ALA A 1 102 ? 38.802 6.717 -56.515 1.00 89.69 102 ALA A C 1
ATOM 864 O O . ALA A 1 102 ? 38.958 7.197 -57.635 1.00 89.69 102 ALA A O 1
ATOM 865 N N . GLU A 1 103 ? 39.578 7.059 -55.481 1.00 86.62 103 GLU A N 1
ATOM 866 C CA . GLU A 1 103 ? 40.770 7.908 -55.608 1.00 86.62 103 GLU A CA 1
ATOM 867 C C . GLU A 1 103 ? 41.952 7.166 -56.253 1.00 86.62 103 GLU A C 1
ATOM 869 O O . GLU A 1 103 ? 42.717 7.790 -56.980 1.00 86.62 103 GLU A O 1
ATOM 874 N N . GLU A 1 104 ? 42.091 5.854 -56.034 1.00 78.25 104 GLU A N 1
ATOM 875 C CA . GLU A 1 104 ? 43.140 5.024 -56.658 1.00 78.25 104 GLU A CA 1
ATOM 876 C C . GLU A 1 104 ? 42.891 4.729 -58.152 1.00 78.25 104 GLU A C 1
ATOM 878 O O . GLU A 1 104 ? 43.833 4.423 -58.884 1.00 78.25 104 GLU A O 1
ATOM 883 N N . GLU A 1 105 ? 41.639 4.811 -58.615 1.00 72.44 105 GLU A N 1
ATOM 884 C CA . GLU A 1 105 ? 41.249 4.601 -60.021 1.00 72.44 105 GLU A CA 1
ATOM 885 C C . GLU A 1 105 ? 41.354 5.870 -60.905 1.00 72.44 105 GLU A C 1
ATOM 887 O O . GLU A 1 105 ? 41.126 5.777 -62.117 1.00 72.44 105 GLU A O 1
ATOM 892 N N . MET A 1 106 ? 41.698 7.036 -60.336 1.00 57.66 106 MET A N 1
ATOM 893 C CA . MET A 1 106 ? 41.906 8.318 -61.045 1.00 57.66 106 MET A CA 1
ATOM 894 C C . MET A 1 106 ? 43.384 8.629 -61.296 1.00 57.66 106 MET A C 1
ATOM 896 O O . MET A 1 106 ? 43.671 9.187 -62.382 1.00 57.66 106 MET A O 1
#

Foldseek 3Di:
DDPPPPPPDDDDDPVVQVQLVPADDDDSVVSVVRVCCCVPPVVVVVVVVVVVVVVVVVVVVVVVVVVVVVVVVVVVVVVVVVVVVVVVVVVVVVVVVVVVVVVVVD